Protein AF-A0A7S3Y8B5-F1 (afdb_monomer_lite)

Secondary structure (DSSP, 8-state):
---EEEEE-TTSEEEEEE-STTT----GGGGGGS-TTTEEEEEEPPTTSTT-SSTT--TT-SHHHHHHHHHHHHHHTT-SS-EEEE-THHHHHHHHHHHHSTT-

pLDDT: mean 96.45, std 4.63, range [72.94, 98.88]

InterPro domains:
  IPR000073 Alpha/beta hydrolase fold-1 [PF00561] (13-104)
  IPR000073 Alpha/beta hydrolase fold-1 [PR00111] (38-53)
  IPR000073 Alpha/beta hydrolase fold-1 [PR00111] (84-97)
  IPR000073 Alpha/beta hydrolase fold-1 [PR00111] (98-104)
  IPR002410 Peptidase S33 [PR00793] (15-23)
  IPR002410 Peptidase S33 [PR00793] (41-52)
  IPR002410 Peptidase S33 [PR00793] (84-98)
  IPR005944 Proline iminopeptidase [PTHR43722] (1-104)
  IPR029058 Alpha/Beta hydrolase fold [G3DSA:3.40.50.1820] (1-104)
  IPR029058 Alpha/Beta hydrolase fold [SSF53474] (1-104)

Sequence (104 aa):
EIYYEESGNPHGKPVVLLHGGPGGGGATGLRRFFDPQVYRIIRFDQRGCGNSVPHACLEENTTWHSVADVEALRKHLGVDRWMVFGGSWGSCLALSYAVTHPER

Radius of gyration: 12.71 Å; chains: 1; bounding box: 30×25×30 Å

Foldseek 3Di:
DKDKDKAADLPAAEEEEQEADLQPEDDPPRVVVDHSPHYGYMYIRADQHYPHPPHVDPVCRDLVSRLVVVVVVCVVSVHQDHHQDYDHVSVVSSVVNCVVCVRD

Organism: Heterosigma akashiwo (NCBI:txid2829)

Structure (mmCIF, N/CA/C/O backbone):
data_AF-A0A7S3Y8B5-F1
#
_entry.id   AF-A0A7S3Y8B5-F1
#
loop_
_atom_site.group_PDB
_atom_site.id
_atom_site.type_symbol
_atom_site.label_atom_id
_atom_site.label_alt_id
_atom_site.label_comp_id
_atom_site.label_asym_id
_atom_site.label_entity_id
_atom_site.label_seq_id
_atom_site.pdbx_PDB_ins_code
_atom_site.Cartn_x
_atom_site.Cartn_y
_atom_site.Cartn_z
_atom_site.occupancy
_atom_site.B_iso_or_equiv
_atom_site.auth_seq_id
_atom_site.auth_comp_id
_atom_site.auth_asym_id
_atom_site.auth_atom_id
_atom_site.pdbx_PDB_model_num
ATOM 1 N N . GLU A 1 1 ? 13.519 -5.642 -0.491 1.00 92.69 1 GLU A N 1
ATOM 2 C CA . GLU A 1 1 ? 12.995 -5.208 0.819 1.00 92.69 1 GLU A CA 1
ATOM 3 C C . GLU A 1 1 ? 12.052 -4.030 0.616 1.00 92.69 1 GLU A C 1
ATOM 5 O O . GLU A 1 1 ? 12.362 -3.144 -0.177 1.00 92.69 1 GLU A O 1
ATOM 10 N N . ILE A 1 2 ? 10.893 -4.059 1.275 1.00 97.25 2 ILE A N 1
ATOM 11 C CA . ILE A 1 2 ? 9.871 -3.014 1.175 1.00 97.25 2 ILE A CA 1
ATOM 12 C C . ILE A 1 2 ? 9.949 -2.112 2.403 1.00 97.25 2 ILE A C 1
ATOM 14 O O . ILE A 1 2 ? 9.834 -2.588 3.531 1.00 97.25 2 ILE A O 1
ATOM 18 N N . TYR A 1 3 ? 10.100 -0.811 2.175 1.00 97.75 3 TYR A N 1
ATOM 19 C CA . TYR A 1 3 ? 9.987 0.195 3.221 1.00 97.75 3 TYR A CA 1
ATOM 20 C C . TYR A 1 3 ? 8.518 0.454 3.557 1.00 97.75 3 TYR A C 1
ATOM 22 O O . TYR A 1 3 ? 7.706 0.669 2.654 1.00 97.75 3 TYR A O 1
ATOM 30 N N . TYR A 1 4 ? 8.194 0.528 4.847 1.00 97.50 4 TYR A N 1
ATOM 31 C CA . TYR A 1 4 ? 6.903 1.002 5.332 1.00 97.50 4 TYR A CA 1
ATOM 32 C C . TYR A 1 4 ? 7.062 1.889 6.569 1.00 97.50 4 TYR A C 1
ATOM 34 O O . TYR A 1 4 ? 8.073 1.845 7.268 1.00 97.50 4 TYR A O 1
ATOM 42 N N . GLU A 1 5 ? 6.041 2.691 6.841 1.00 95.94 5 GLU A N 1
ATOM 43 C CA . GLU A 1 5 ? 5.929 3.507 8.042 1.00 95.94 5 GLU A CA 1
ATOM 44 C C . GLU A 1 5 ? 4.486 3.534 8.548 1.00 95.94 5 GLU A C 1
ATOM 46 O O . GLU A 1 5 ? 3.523 3.373 7.789 1.00 95.94 5 GLU A O 1
ATOM 51 N N . GLU A 1 6 ? 4.350 3.783 9.846 1.00 97.44 6 GLU A N 1
ATOM 52 C CA . GLU A 1 6 ? 3.070 3.967 10.516 1.00 97.44 6 GLU A CA 1
ATOM 53 C C . GLU A 1 6 ? 3.000 5.366 11.127 1.00 97.44 6 GLU A C 1
ATOM 55 O O . GLU A 1 6 ? 3.983 5.892 11.650 1.00 97.44 6 GLU A O 1
ATOM 60 N N . SER A 1 7 ? 1.826 5.986 11.063 1.00 97.12 7 SER A N 1
ATOM 61 C CA . SER A 1 7 ? 1.572 7.300 11.654 1.00 97.12 7 SER A CA 1
ATOM 62 C C . SER A 1 7 ? 0.122 7.428 12.130 1.00 97.12 7 SER A C 1
ATOM 64 O O . SER A 1 7 ? -0.714 6.568 11.854 1.00 97.12 7 SER A O 1
ATOM 66 N N . GLY A 1 8 ? -0.182 8.503 12.859 1.00 97.69 8 GLY A N 1
ATOM 67 C CA . GLY A 1 8 ? -1.496 8.700 13.473 1.00 97.69 8 GLY A CA 1
ATOM 68 C C . GLY A 1 8 ? -1.654 7.908 14.771 1.00 97.69 8 GLY A C 1
ATOM 69 O O . GLY A 1 8 ? -0.707 7.791 15.548 1.00 97.69 8 GLY A O 1
ATOM 70 N N . ASN A 1 9 ? -2.854 7.391 15.015 1.00 98.38 9 ASN A N 1
ATOM 71 C CA . ASN A 1 9 ? -3.214 6.681 16.235 1.00 98.38 9 ASN A CA 1
ATOM 72 C C . ASN A 1 9 ? -2.927 5.176 16.066 1.00 98.38 9 ASN A C 1
ATOM 74 O O . ASN A 1 9 ? -3.612 4.540 15.265 1.00 98.38 9 ASN A O 1
ATOM 78 N N . PRO A 1 10 ? -1.998 4.566 16.832 1.00 97.69 10 PRO A N 1
ATOM 79 C CA . PRO A 1 10 ? -1.685 3.134 16.733 1.00 97.69 10 PRO A CA 1
ATOM 80 C C . PRO A 1 10 ? -2.876 2.201 17.002 1.00 97.69 10 PRO A C 1
ATOM 82 O O . PRO A 1 10 ? -2.874 1.052 16.566 1.00 97.69 10 PRO A O 1
ATOM 85 N N . HIS A 1 11 ? -3.905 2.694 17.695 1.00 97.69 11 HIS A N 1
ATOM 86 C CA . HIS A 1 11 ? -5.150 1.976 17.986 1.00 97.69 11 HIS A CA 1
ATOM 87 C C . HIS A 1 11 ? -6.336 2.472 17.140 1.00 97.69 11 HIS A C 1
ATOM 89 O O . HIS A 1 11 ? -7.484 2.117 17.405 1.00 97.69 11 HIS A O 1
ATOM 95 N N . GLY A 1 12 ? -6.075 3.323 16.145 1.00 98.31 12 GLY A N 1
ATOM 96 C CA . GLY A 1 12 ? -7.080 3.883 15.252 1.00 98.31 12 GLY A CA 1
ATOM 97 C C . GLY A 1 12 ? -7.541 2.916 14.161 1.00 98.31 12 GLY A C 1
ATOM 98 O O . GLY A 1 12 ? -7.057 1.791 14.027 1.00 98.31 12 GLY A O 1
ATOM 99 N N . LYS A 1 13 ? -8.473 3.383 13.325 1.00 98.56 13 LYS A N 1
ATOM 100 C CA . LYS A 1 13 ? -8.950 2.631 12.155 1.00 98.56 13 LYS A CA 1
ATOM 101 C C . LYS A 1 13 ? -7.799 2.456 11.152 1.00 98.56 13 LYS A C 1
ATOM 103 O O . LYS A 1 13 ? -7.228 3.470 10.747 1.00 98.56 13 LYS A O 1
ATOM 108 N N . PRO A 1 14 ? -7.442 1.228 10.743 1.00 98.75 14 PRO A N 1
ATOM 109 C CA . PRO A 1 14 ? -6.319 1.013 9.841 1.00 98.75 14 PRO A CA 1
ATOM 110 C C . PRO A 1 14 ? -6.662 1.448 8.414 1.00 98.75 14 PRO A C 1
ATOM 112 O O . PRO A 1 14 ? -7.719 1.106 7.877 1.00 98.75 14 PRO A O 1
ATOM 115 N N . VAL A 1 15 ? -5.743 2.183 7.795 1.00 98.62 15 VAL A N 1
ATOM 116 C CA . VAL A 1 15 ? -5.800 2.554 6.380 1.00 98.62 15 VAL A CA 1
ATOM 117 C C . VAL A 1 15 ? -4.439 2.347 5.731 1.00 98.62 15 VAL A C 1
ATOM 119 O O . VAL A 1 15 ? -3.430 2.807 6.264 1.00 98.62 15 VAL A O 1
ATOM 122 N N . VAL A 1 16 ? -4.412 1.675 4.580 1.00 98.44 16 VAL A N 1
ATOM 123 C CA . VAL A 1 16 ? -3.215 1.536 3.746 1.00 98.44 16 VAL A CA 1
ATOM 124 C C . VAL A 1 16 ? -3.240 2.552 2.607 1.00 98.44 16 VAL A C 1
ATOM 126 O O . VAL A 1 16 ? -4.230 2.679 1.882 1.00 98.44 16 VAL A O 1
ATOM 129 N N . LEU A 1 17 ? -2.143 3.292 2.460 1.00 97.88 17 LEU A N 1
ATOM 130 C CA . LEU A 1 17 ? -1.968 4.321 1.440 1.00 97.88 17 LEU A CA 1
ATOM 131 C C . LEU A 1 17 ? -1.172 3.769 0.256 1.00 97.88 17 LEU A C 1
ATOM 133 O O . LEU A 1 17 ? 0.007 3.443 0.388 1.00 97.88 17 LEU A O 1
ATOM 137 N N . LEU A 1 18 ? -1.805 3.725 -0.915 1.00 97.19 18 LEU A N 1
ATOM 138 C CA . LEU A 1 18 ? -1.214 3.254 -2.165 1.00 97.19 18 LEU A CA 1
ATOM 139 C C . LEU A 1 18 ? -0.843 4.451 -3.045 1.00 97.19 18 LEU A C 1
ATOM 141 O O . LEU A 1 18 ? -1.708 5.136 -3.598 1.00 97.19 18 LEU A O 1
ATOM 145 N N . HIS A 1 19 ? 0.456 4.726 -3.166 1.00 96.69 19 HIS A N 1
ATOM 146 C CA . HIS A 1 19 ? 0.940 5.834 -3.988 1.00 96.69 19 HIS A CA 1
ATOM 147 C C . HIS A 1 19 ? 0.782 5.567 -5.497 1.00 96.69 19 HIS A C 1
ATOM 149 O O . HIS A 1 19 ? 0.748 4.425 -5.961 1.00 96.69 19 HIS A O 1
ATOM 155 N N . GLY A 1 20 ? 0.719 6.655 -6.270 1.00 94.94 20 GLY A N 1
ATOM 156 C CA . GLY A 1 20 ? 0.665 6.630 -7.733 1.00 94.94 20 GLY A CA 1
ATOM 157 C C . GLY A 1 20 ? 2.025 6.389 -8.406 1.00 94.94 20 GLY A C 1
ATOM 158 O O . GLY A 1 20 ? 3.009 6.022 -7.759 1.00 94.94 20 GLY A O 1
ATOM 159 N N . GLY A 1 21 ? 2.070 6.608 -9.721 1.00 95.06 21 GLY A N 1
ATOM 160 C CA . GLY A 1 21 ? 3.218 6.318 -10.582 1.00 95.06 21 GLY A CA 1
ATOM 161 C C . GLY A 1 21 ? 2.801 5.436 -11.772 1.00 95.06 21 GLY A C 1
ATOM 162 O O . GLY A 1 21 ? 2.092 5.970 -12.628 1.00 95.06 21 GLY A O 1
ATOM 163 N N . PRO A 1 22 ? 3.154 4.125 -11.820 1.00 93.88 22 PRO A N 1
ATOM 164 C CA . PRO A 1 22 ? 3.887 3.363 -10.796 1.00 93.88 22 PRO A CA 1
ATOM 165 C C . PRO A 1 22 ? 5.311 3.883 -10.565 1.00 93.88 22 PRO A C 1
ATOM 167 O O . PRO A 1 22 ? 5.838 4.643 -11.370 1.00 93.88 22 PRO A O 1
ATOM 170 N N . GLY A 1 23 ? 5.903 3.530 -9.421 1.00 93.88 23 GLY A N 1
ATOM 171 C CA . GLY A 1 23 ? 7.253 3.972 -9.053 1.00 93.88 23 GLY A CA 1
ATOM 172 C C . GLY A 1 23 ? 7.349 5.392 -8.477 1.00 93.88 23 GLY A C 1
ATOM 173 O O . GLY A 1 23 ? 8.447 5.928 -8.394 1.00 93.88 23 GLY A O 1
ATOM 174 N N . GLY A 1 24 ? 6.225 6.007 -8.079 1.00 91.62 24 GLY A N 1
ATOM 175 C CA . GLY A 1 24 ? 6.223 7.358 -7.505 1.00 91.62 24 GLY A CA 1
ATOM 176 C C . GLY A 1 24 ? 7.026 7.453 -6.205 1.00 91.62 24 GLY A C 1
ATOM 177 O O . GLY A 1 24 ? 7.922 8.284 -6.120 1.00 91.62 24 GLY A O 1
ATOM 178 N N . GLY A 1 25 ? 6.727 6.582 -5.230 1.00 87.94 25 GLY A N 1
ATOM 179 C CA . GLY A 1 25 ? 7.429 6.472 -3.944 1.00 87.94 25 GLY A CA 1
ATOM 180 C C . GLY A 1 25 ? 7.515 7.779 -3.143 1.00 87.94 25 GLY A C 1
ATOM 181 O O . GLY A 1 25 ? 7.105 8.843 -3.601 1.00 87.94 25 GLY A O 1
ATOM 182 N N . GLY A 1 26 ? 8.016 7.720 -1.907 1.00 74.06 26 GLY A N 1
ATOM 183 C CA . GLY A 1 26 ? 8.518 8.884 -1.146 1.00 74.06 26 GLY A CA 1
ATOM 184 C C . GLY A 1 26 ? 7.513 9.987 -0.752 1.00 74.06 26 GLY A C 1
ATOM 185 O O . GLY A 1 26 ? 7.816 10.831 0.092 1.00 74.06 26 GLY A O 1
ATOM 186 N N . ALA A 1 27 ? 6.309 10.014 -1.325 1.00 72.94 27 ALA A N 1
ATOM 187 C CA . ALA A 1 27 ? 5.347 11.089 -1.148 1.00 72.94 27 ALA A CA 1
ATOM 188 C C . ALA A 1 27 ? 4.578 10.926 0.169 1.00 72.94 27 ALA A C 1
ATOM 190 O O . ALA A 1 27 ? 3.703 10.072 0.311 1.00 72.94 27 ALA A O 1
ATOM 191 N N . THR A 1 28 ? 4.855 11.812 1.126 1.00 76.19 28 THR A N 1
ATOM 192 C CA . THR A 1 28 ? 4.198 11.811 2.446 1.00 76.19 28 THR A CA 1
ATOM 193 C C . THR A 1 28 ? 2.878 12.584 2.474 1.00 76.19 28 THR A C 1
ATOM 195 O O . THR A 1 28 ? 2.206 12.611 3.501 1.00 76.19 28 THR A O 1
ATOM 198 N N . GLY A 1 29 ? 2.475 13.221 1.367 1.00 83.62 29 GLY A N 1
ATOM 199 C CA . GLY A 1 29 ? 1.260 14.043 1.305 1.00 83.62 29 GLY A CA 1
ATOM 200 C C . GLY A 1 29 ? -0.026 13.259 1.583 1.00 83.62 29 GLY A C 1
ATOM 201 O O . GLY A 1 29 ? -0.942 13.795 2.203 1.00 83.62 29 GLY A O 1
ATOM 202 N N . LEU A 1 30 ? -0.065 11.972 1.214 1.00 84.38 30 LEU A N 1
ATOM 203 C CA . LEU A 1 30 ? -1.252 11.121 1.354 1.00 84.38 30 LEU A CA 1
ATOM 204 C C . LEU A 1 30 ? -1.695 10.927 2.817 1.00 84.38 30 LEU A C 1
ATOM 206 O O . LEU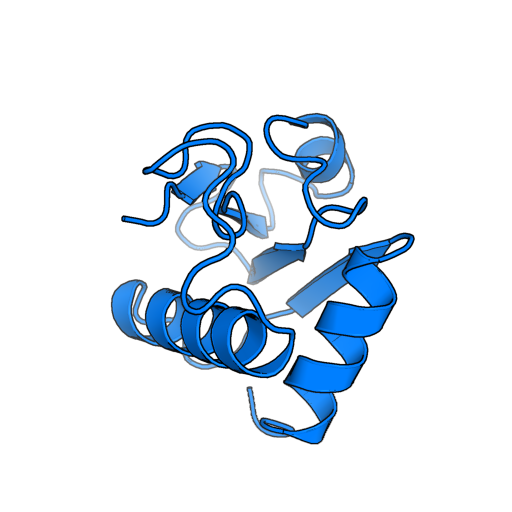 A 1 30 ? -2.881 10.751 3.076 1.00 84.38 30 LEU A O 1
ATOM 210 N N . ARG A 1 31 ? -0.785 11.033 3.795 1.00 89.38 31 ARG A N 1
ATOM 211 C CA . ARG A 1 31 ? -1.148 10.893 5.219 1.00 89.38 31 ARG A CA 1
ATOM 212 C C . ARG A 1 31 ? -2.048 12.019 5.730 1.00 89.38 31 ARG A C 1
ATOM 214 O O . ARG A 1 31 ? -2.744 11.840 6.717 1.00 89.38 31 ARG A O 1
ATOM 221 N N . ARG A 1 32 ? -2.053 13.178 5.059 1.00 93.31 32 ARG A N 1
ATOM 222 C CA . ARG A 1 32 ? -2.816 14.367 5.481 1.00 93.31 32 ARG A CA 1
ATOM 223 C C . ARG A 1 32 ? -4.299 14.317 5.102 1.00 93.31 32 ARG A C 1
ATOM 225 O O . ARG A 1 32 ? -5.036 15.213 5.489 1.00 93.31 32 ARG A O 1
ATOM 232 N N . PHE A 1 33 ? -4.735 13.290 4.372 1.00 95.31 33 PHE A N 1
ATOM 233 C CA . PHE A 1 33 ? -6.158 13.055 4.096 1.00 95.31 33 PHE A CA 1
ATOM 234 C C . PHE A 1 33 ? -6.908 12.442 5.286 1.00 95.31 33 PHE A C 1
ATOM 236 O O . PHE A 1 33 ? -8.134 12.374 5.261 1.00 95.31 33 PHE A O 1
ATOM 243 N N . PHE A 1 34 ? -6.188 11.998 6.318 1.00 97.12 34 PHE A N 1
ATOM 244 C CA . PHE A 1 34 ? -6.745 11.266 7.446 1.00 97.12 34 PHE A CA 1
ATOM 245 C C . PHE A 1 34 ? -6.489 12.007 8.752 1.00 97.12 34 PHE A C 1
ATOM 247 O O . PHE A 1 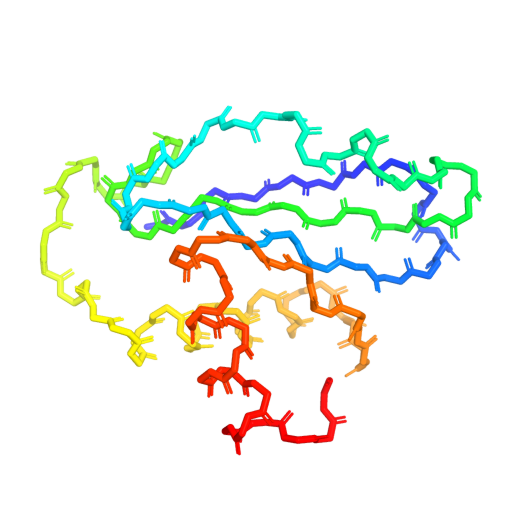34 ? -5.395 12.521 8.984 1.00 97.12 34 PHE A O 1
ATOM 254 N N . ASP A 1 35 ? -7.503 12.033 9.616 1.00 97.94 35 ASP A N 1
ATOM 255 C CA . ASP A 1 35 ? -7.370 12.551 10.975 1.00 97.94 35 ASP A CA 1
ATOM 256 C C . ASP A 1 35 ? -6.424 11.637 11.783 1.00 97.94 35 ASP A C 1
ATOM 258 O O . ASP A 1 35 ? -6.750 10.459 11.996 1.00 97.94 35 ASP A O 1
ATOM 262 N N . PRO A 1 36 ? -5.265 12.145 12.247 1.00 97.44 36 PRO A N 1
ATOM 263 C CA . PRO A 1 36 ? -4.280 11.342 12.960 1.00 97.44 36 PRO A CA 1
ATOM 264 C C . PRO A 1 36 ? -4.758 10.877 14.341 1.00 97.44 36 PRO A C 1
ATOM 266 O O . PRO A 1 36 ? -4.135 9.987 14.908 1.00 97.44 36 PRO A O 1
ATOM 269 N N . GLN A 1 37 ? -5.838 11.436 14.898 1.00 98.25 37 GLN A N 1
ATOM 270 C CA . GLN A 1 37 ? -6.428 10.942 16.147 1.00 98.25 37 GLN A CA 1
ATOM 271 C C . GLN A 1 37 ? -7.336 9.725 15.918 1.00 98.25 37 GLN A C 1
ATOM 273 O O . GLN A 1 37 ? -7.528 8.915 16.827 1.00 98.25 37 GLN A O 1
ATOM 278 N N . VAL A 1 38 ? -7.873 9.565 14.704 1.00 98.50 38 VAL A N 1
ATOM 279 C CA . VAL A 1 38 ? -8.865 8.530 14.368 1.00 98.50 38 VAL A CA 1
ATOM 280 C C . VAL A 1 38 ? -8.246 7.342 13.632 1.00 98.50 38 VAL A C 1
ATOM 282 O O . VAL A 1 38 ? -8.693 6.209 13.826 1.00 98.50 38 VAL A O 1
ATOM 285 N N . TYR A 1 39 ? -7.239 7.572 12.787 1.00 98.69 39 TYR A N 1
ATOM 286 C CA . TYR A 1 39 ? -6.695 6.554 11.885 1.00 98.69 39 TYR A CA 1
ATOM 287 C C . TYR A 1 39 ? -5.294 6.076 12.284 1.00 98.69 39 TYR A C 1
ATOM 289 O O . TYR A 1 39 ? -4.435 6.881 12.645 1.00 98.69 39 TYR A O 1
ATOM 297 N N . ARG A 1 40 ? -5.067 4.764 12.135 1.00 98.56 40 ARG A N 1
ATOM 298 C CA . ARG A 1 40 ? -3.741 4.135 12.049 1.00 98.56 40 ARG A CA 1
ATOM 299 C C . ARG A 1 40 ? -3.337 4.146 10.577 1.00 98.56 40 ARG A C 1
ATOM 301 O O . ARG A 1 40 ? -3.863 3.371 9.779 1.00 98.56 40 ARG A O 1
ATOM 308 N N . ILE A 1 41 ? -2.464 5.069 10.204 1.00 98.38 41 ILE A N 1
ATOM 309 C CA . ILE A 1 41 ? -2.143 5.368 8.808 1.00 98.38 41 ILE A CA 1
ATOM 310 C C . ILE A 1 41 ? -0.879 4.609 8.421 1.00 98.38 41 ILE A C 1
ATOM 312 O O . ILE A 1 41 ? 0.199 4.902 8.937 1.00 98.38 41 ILE A O 1
ATOM 316 N N . ILE A 1 42 ? -1.017 3.660 7.500 1.00 98.19 42 ILE A N 1
ATOM 317 C CA . ILE A 1 42 ? 0.063 2.793 7.033 1.00 98.19 42 ILE A CA 1
ATOM 318 C C . ILE A 1 42 ? 0.434 3.192 5.610 1.00 98.19 42 ILE A C 1
ATOM 320 O O . ILE A 1 42 ? -0.406 3.210 4.709 1.00 98.19 42 ILE A O 1
ATOM 324 N N . ARG A 1 43 ? 1.709 3.495 5.390 1.00 95.50 43 ARG A N 1
ATOM 325 C CA . ARG A 1 43 ? 2.261 3.784 4.065 1.00 95.50 43 ARG A CA 1
ATOM 326 C C . ARG A 1 43 ? 3.417 2.837 3.799 1.00 95.50 43 ARG A C 1
ATOM 328 O O . ARG A 1 43 ? 4.197 2.556 4.699 1.00 95.50 43 ARG A O 1
ATOM 335 N N . PHE A 1 44 ? 3.569 2.416 2.552 1.00 97.31 44 PHE A N 1
ATOM 336 C CA . PHE A 1 44 ? 4.768 1.728 2.093 1.00 97.31 44 PHE A CA 1
ATOM 337 C C . PHE A 1 44 ? 5.182 2.233 0.713 1.00 97.31 44 PHE A C 1
ATOM 339 O O . PHE A 1 44 ? 4.365 2.800 -0.019 1.00 97.31 44 PHE A O 1
ATOM 346 N N . ASP A 1 45 ? 6.455 2.050 0.378 1.00 97.50 45 ASP A N 1
ATOM 347 C CA . ASP A 1 45 ? 6.962 2.308 -0.966 1.00 97.50 45 ASP A CA 1
ATOM 348 C C . ASP A 1 45 ? 6.941 1.009 -1.774 1.00 97.50 45 ASP A C 1
ATOM 350 O O . ASP A 1 45 ? 7.496 -0.007 -1.359 1.00 97.50 45 ASP A O 1
ATOM 354 N N . GLN A 1 46 ? 6.287 1.019 -2.935 1.00 97.94 46 GLN A N 1
ATOM 355 C CA . GLN A 1 46 ? 6.244 -0.140 -3.831 1.00 97.94 46 GLN A CA 1
ATOM 356 C C . GLN A 1 46 ? 7.655 -0.499 -4.332 1.00 97.94 46 GLN A C 1
ATOM 358 O O . GLN A 1 46 ? 8.590 0.306 -4.267 1.00 97.94 46 GLN A O 1
ATOM 363 N N . ARG A 1 47 ? 7.815 -1.726 -4.843 1.00 98.38 47 ARG A N 1
ATOM 364 C CA . ARG A 1 47 ? 9.097 -2.254 -5.339 1.00 98.38 47 ARG A CA 1
ATOM 365 C C . ARG A 1 47 ? 9.806 -1.264 -6.267 1.00 98.38 47 ARG A C 1
ATOM 367 O O . ARG A 1 47 ? 9.199 -0.686 -7.168 1.00 98.38 47 ARG A O 1
ATOM 374 N N . GLY A 1 48 ? 11.109 -1.096 -6.056 1.00 97.75 48 GLY A N 1
ATOM 375 C CA . GLY A 1 48 ? 11.968 -0.300 -6.930 1.00 97.75 48 GLY A CA 1
ATOM 376 C C . GLY A 1 48 ? 11.830 1.219 -6.803 1.00 97.75 48 GLY A C 1
ATOM 377 O O . GLY A 1 48 ? 12.418 1.922 -7.620 1.00 97.75 48 GLY A O 1
ATOM 378 N N . CYS A 1 49 ? 11.097 1.755 -5.822 1.00 97.06 49 CYS A N 1
ATOM 379 C CA . CYS A 1 49 ? 10.940 3.205 -5.667 1.00 97.06 49 CYS A CA 1
ATOM 380 C C . CYS A 1 49 ? 10.986 3.676 -4.210 1.00 97.06 49 CYS A C 1
ATOM 382 O O . CYS A 1 49 ? 10.902 2.878 -3.277 1.00 97.06 49 CYS A O 1
ATOM 384 N N . GLY A 1 50 ? 11.115 4.994 -4.025 1.00 95.50 50 GLY A 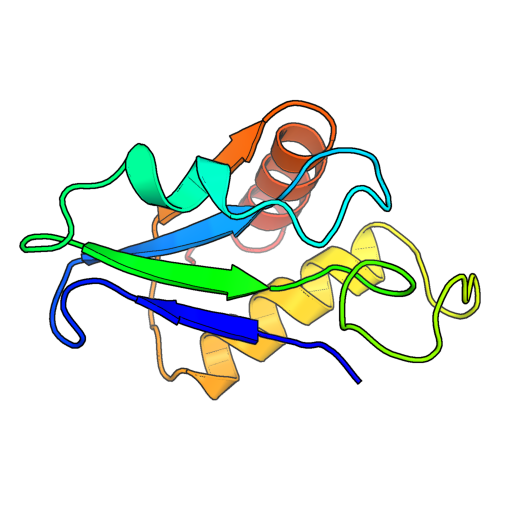N 1
ATOM 385 C CA . GLY A 1 50 ? 11.194 5.615 -2.705 1.00 95.50 50 GLY A CA 1
ATOM 386 C C . GLY A 1 50 ? 12.335 5.028 -1.872 1.00 95.50 50 GLY A C 1
ATOM 387 O O . GLY A 1 50 ? 13.471 4.960 -2.336 1.00 95.50 50 GLY A O 1
ATOM 388 N N . ASN A 1 51 ? 12.014 4.591 -0.657 1.00 96.44 51 ASN A N 1
ATOM 389 C CA . ASN A 1 51 ? 12.966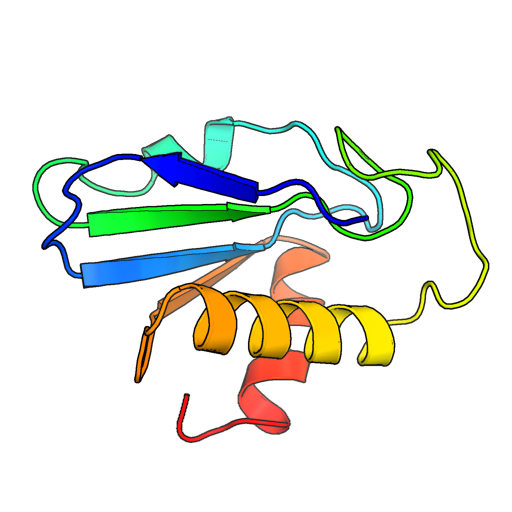 3.970 0.264 1.00 96.44 51 ASN A CA 1
ATOM 390 C C . ASN A 1 51 ? 13.037 2.435 0.138 1.00 96.44 51 ASN A C 1
ATOM 392 O O . ASN A 1 51 ? 13.792 1.803 0.874 1.00 96.44 51 ASN A O 1
ATOM 396 N N . SER A 1 52 ? 12.258 1.820 -0.757 1.00 97.56 52 SER A N 1
ATOM 397 C CA . SER A 1 52 ? 12.319 0.376 -1.003 1.00 97.56 52 SER A CA 1
ATOM 398 C C . SER A 1 52 ? 13.534 0.011 -1.854 1.00 97.56 52 SER A C 1
ATOM 400 O O . SER A 1 52 ? 13.900 0.721 -2.793 1.00 97.56 52 SER A O 1
ATOM 402 N N . VAL A 1 53 ? 14.151 -1.132 -1.548 1.00 97.44 53 VAL A N 1
ATOM 403 C CA . VAL A 1 53 ? 15.398 -1.584 -2.184 1.00 97.44 53 VAL A CA 1
ATOM 404 C C . VAL A 1 53 ? 15.251 -2.971 -2.822 1.00 97.44 53 VAL A C 1
ATOM 406 O O . VAL A 1 53 ? 14.527 -3.815 -2.283 1.00 97.44 53 VAL A O 1
ATOM 409 N N . PRO A 1 54 ? 15.948 -3.259 -3.938 1.00 97.81 54 PRO A N 1
ATOM 410 C CA . PRO A 1 54 ? 16.860 -2.369 -4.663 1.00 97.81 54 PRO A CA 1
ATOM 411 C C . PRO A 1 54 ? 16.128 -1.281 -5.465 1.00 97.81 54 PRO A C 1
ATOM 413 O O . PRO A 1 54 ? 15.106 -1.538 -6.101 1.00 97.81 54 PRO A O 1
ATOM 416 N N . HIS A 1 55 ? 16.659 -0.056 -5.426 1.00 97.12 55 HIS A N 1
ATOM 417 C CA . HI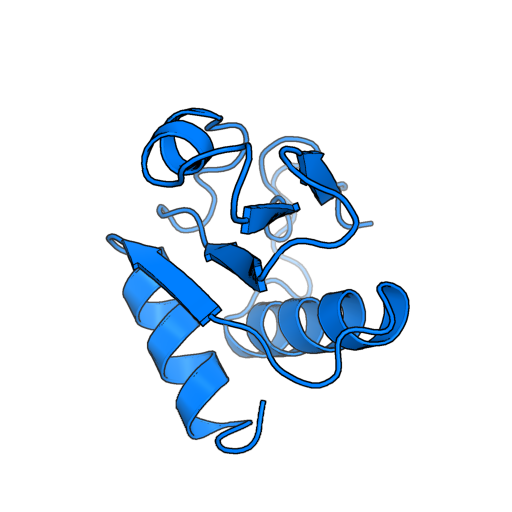S A 1 55 ? 16.086 1.093 -6.131 1.00 97.12 55 HIS A CA 1
ATOM 418 C C . HIS A 1 55 ? 16.117 0.879 -7.654 1.00 97.12 55 HIS A C 1
ATOM 420 O O . HIS A 1 55 ? 17.097 0.365 -8.188 1.00 97.12 55 HIS A O 1
ATOM 426 N N . ALA A 1 56 ? 15.053 1.294 -8.349 1.00 96.94 56 ALA A N 1
ATOM 427 C CA . ALA A 1 56 ? 14.828 1.119 -9.788 1.00 96.94 56 ALA A CA 1
ATOM 428 C C . ALA A 1 56 ? 14.846 -0.340 -10.292 1.00 96.94 56 ALA A C 1
ATOM 430 O O . ALA A 1 56 ? 14.942 -0.579 -11.495 1.00 96.94 56 ALA A O 1
ATOM 431 N N . CYS A 1 57 ? 14.728 -1.324 -9.395 1.00 97.62 57 CYS A N 1
ATOM 432 C CA . CYS A 1 57 ? 14.678 -2.725 -9.786 1.00 97.62 57 CYS A CA 1
ATOM 433 C C . CYS A 1 57 ? 13.358 -3.076 -10.483 1.00 97.62 57 CYS A C 1
ATOM 435 O O . CYS A 1 57 ? 12.272 -2.728 -10.008 1.00 97.62 57 CYS A O 1
ATOM 437 N N . LEU A 1 58 ? 13.469 -3.795 -11.600 1.00 97.56 58 LEU A N 1
ATOM 438 C CA . LEU A 1 58 ? 12.338 -4.279 -12.395 1.00 97.56 58 LEU A CA 1
ATOM 439 C C . LEU A 1 58 ? 12.097 -5.785 -12.227 1.00 97.56 58 LEU A C 1
ATOM 441 O O . LEU A 1 58 ? 11.059 -6.291 -12.655 1.00 97.56 58 LEU A O 1
ATOM 445 N N . GLU A 1 59 ? 13.033 -6.500 -11.603 1.00 98.06 59 GLU A N 1
ATOM 446 C CA . GLU A 1 59 ? 12.870 -7.919 -11.298 1.00 98.06 59 GLU A CA 1
ATOM 447 C C . GLU A 1 59 ? 11.719 -8.098 -10.311 1.00 98.06 59 GLU A C 1
ATOM 449 O O . GLU A 1 59 ? 11.620 -7.386 -9.310 1.00 98.06 59 GLU A O 1
ATOM 454 N N . GLU A 1 60 ? 10.810 -9.021 -10.636 1.00 97.94 60 GLU A N 1
ATOM 455 C CA . GLU A 1 60 ? 9.621 -9.303 -9.827 1.00 97.94 60 GLU A CA 1
ATOM 456 C C . GLU A 1 60 ? 8.807 -8.037 -9.480 1.00 97.94 60 GLU A C 1
ATOM 458 O O . GLU A 1 60 ? 8.206 -7.930 -8.410 1.00 97.94 60 GLU A O 1
ATOM 463 N N . ASN A 1 61 ? 8.786 -7.052 -10.384 1.00 98.19 61 ASN A N 1
ATOM 464 C CA . ASN A 1 61 ? 8.097 -5.777 -10.200 1.00 98.19 61 ASN A CA 1
ATOM 465 C C . ASN A 1 61 ? 6.864 -5.690 -11.111 1.00 98.19 61 ASN A C 1
ATOM 467 O O . ASN A 1 61 ? 6.835 -4.996 -12.125 1.00 98.19 61 ASN A O 1
ATOM 471 N N . THR A 1 62 ? 5.841 -6.472 -10.766 1.00 98.56 62 THR A N 1
ATOM 472 C CA . THR A 1 62 ? 4.566 -6.546 -11.503 1.00 98.56 62 THR A CA 1
ATOM 473 C C . THR A 1 62 ? 3.402 -6.202 -10.581 1.00 98.56 62 THR A C 1
ATOM 475 O O . THR A 1 62 ? 3.527 -6.372 -9.369 1.00 98.56 62 THR A O 1
ATOM 478 N N . THR A 1 63 ? 2.228 -5.887 -11.132 1.00 98.56 63 THR A N 1
ATOM 479 C CA . THR A 1 63 ? 1.003 -5.650 -10.346 1.00 98.56 63 THR A CA 1
ATOM 480 C C . THR A 1 63 ? 0.732 -6.736 -9.304 1.00 98.56 63 THR A C 1
ATOM 482 O O . THR A 1 63 ? 0.442 -6.416 -8.157 1.00 98.56 63 THR A O 1
ATOM 485 N N . TRP A 1 64 ? 0.872 -8.014 -9.660 1.00 98.69 64 TRP A N 1
ATOM 486 C CA . TRP A 1 64 ? 0.562 -9.123 -8.748 1.00 98.69 64 TRP A CA 1
ATOM 487 C C . TRP A 1 64 ? 1.572 -9.274 -7.612 1.00 98.69 64 TRP A C 1
ATOM 489 O O . TRP A 1 64 ? 1.198 -9.626 -6.498 1.00 98.69 64 TRP A O 1
ATOM 499 N N . HIS A 1 65 ? 2.830 -8.920 -7.865 1.00 98.62 65 HIS A N 1
ATOM 500 C CA . HIS A 1 65 ? 3.841 -8.805 -6.820 1.00 98.62 65 HIS A CA 1
ATOM 501 C C . HIS A 1 65 ? 3.509 -7.655 -5.860 1.00 98.62 65 HIS A C 1
ATOM 503 O O . HIS A 1 65 ? 3.573 -7.840 -4.651 1.00 98.62 65 HIS A O 1
ATOM 509 N N . SER A 1 66 ? 3.052 -6.504 -6.369 1.00 98.31 66 SER A N 1
ATOM 510 C CA . SER A 1 66 ? 2.573 -5.413 -5.511 1.00 98.31 66 SER A CA 1
ATOM 511 C C . SER A 1 66 ? 1.327 -5.800 -4.706 1.00 98.31 66 SER A C 1
ATOM 513 O O . SER A 1 66 ? 1.244 -5.456 -3.534 1.00 98.31 66 SER A O 1
ATOM 515 N N . VAL A 1 67 ? 0.374 -6.541 -5.287 1.00 98.81 67 VAL A N 1
ATOM 516 C CA . VAL A 1 67 ? -0.792 -7.083 -4.556 1.00 98.81 67 VAL A CA 1
ATOM 517 C C . VAL A 1 67 ? -0.340 -8.017 -3.428 1.00 98.81 67 VAL A C 1
ATOM 519 O O . VAL A 1 67 ? -0.820 -7.893 -2.301 1.00 98.81 67 VAL A O 1
ATOM 522 N N . ALA A 1 68 ? 0.621 -8.903 -3.703 1.00 98.75 68 ALA A N 1
ATOM 523 C CA . ALA A 1 68 ? 1.191 -9.793 -2.696 1.00 98.75 68 ALA A CA 1
ATOM 524 C C . ALA A 1 68 ? 1.911 -9.025 -1.575 1.00 98.75 68 ALA A C 1
ATOM 526 O O . ALA A 1 68 ? 1.762 -9.385 -0.409 1.00 98.75 68 ALA A O 1
ATOM 527 N N . ASP A 1 69 ? 2.632 -7.948 -1.901 1.00 98.69 69 ASP A N 1
ATOM 528 C CA . ASP A 1 69 ? 3.296 -7.098 -0.905 1.00 98.69 69 ASP A CA 1
ATOM 529 C C . ASP A 1 69 ? 2.282 -6.403 0.017 1.00 98.69 69 ASP A C 1
ATOM 531 O O . ASP A 1 69 ? 2.502 -6.333 1.226 1.00 98.69 69 ASP A O 1
ATOM 535 N N . VAL A 1 70 ? 1.145 -5.942 -0.523 1.00 98.62 70 VAL A N 1
ATOM 536 C CA . VAL A 1 70 ? 0.057 -5.351 0.277 1.00 98.62 70 VAL A CA 1
ATOM 537 C C . VAL A 1 70 ? -0.490 -6.377 1.281 1.00 98.62 70 VAL A C 1
ATOM 539 O O . VAL A 1 70 ? -0.624 -6.061 2.465 1.00 98.62 70 VAL A O 1
ATOM 542 N N . GLU A 1 71 ? -0.739 -7.623 0.858 1.00 98.75 71 GLU A N 1
ATOM 543 C CA . GLU A 1 71 ? -1.168 -8.692 1.775 1.00 98.75 71 GLU A CA 1
ATOM 544 C C . GLU A 1 71 ? -0.093 -9.073 2.798 1.00 98.75 71 GLU A C 1
ATOM 546 O O . GLU A 1 71 ? -0.403 -9.306 3.970 1.00 98.75 71 GLU A O 1
ATOM 551 N N . ALA A 1 72 ? 1.168 -9.159 2.372 1.00 98.69 72 ALA A N 1
ATOM 552 C CA . ALA A 1 72 ? 2.280 -9.475 3.259 1.00 98.69 72 ALA A CA 1
ATOM 553 C C . ALA A 1 72 ? 2.410 -8.416 4.360 1.00 98.69 72 ALA A C 1
ATOM 555 O O . ALA A 1 72 ? 2.522 -8.768 5.535 1.00 98.69 72 ALA A O 1
ATOM 556 N N . LEU A 1 73 ? 2.297 -7.133 4.001 1.00 98.69 73 LEU A N 1
ATOM 557 C CA . LEU A 1 73 ? 2.310 -6.028 4.952 1.00 98.69 73 LEU A CA 1
ATOM 558 C C . LEU A 1 73 ? 1.121 -6.094 5.917 1.00 98.69 73 LEU A C 1
ATOM 560 O O . LEU A 1 73 ? 1.311 -5.964 7.125 1.00 98.69 73 LEU A O 1
ATOM 564 N N . ARG A 1 74 ? -0.095 -6.353 5.418 1.00 98.75 74 ARG A N 1
ATOM 565 C CA . ARG A 1 74 ? -1.291 -6.487 6.265 1.00 98.75 74 ARG A CA 1
ATOM 566 C C . ARG A 1 74 ? -1.102 -7.557 7.345 1.00 98.75 74 ARG A C 1
ATOM 568 O O . ARG A 1 74 ? -1.385 -7.313 8.520 1.00 98.75 74 ARG A O 1
ATOM 575 N N . LYS A 1 75 ? -0.602 -8.733 6.944 1.00 98.62 75 LYS A N 1
ATOM 576 C CA . LYS A 1 75 ? -0.333 -9.868 7.843 1.00 98.62 75 LYS A CA 1
ATOM 577 C C . LYS A 1 75 ? 0.784 -9.552 8.832 1.00 98.62 75 LYS A C 1
ATOM 579 O O . LYS A 1 75 ? 0.615 -9.806 10.020 1.00 98.62 75 LYS A O 1
ATOM 584 N N . HIS A 1 76 ? 1.882 -8.964 8.357 1.00 98.56 76 HIS A N 1
ATOM 585 C CA . HIS A 1 76 ? 3.012 -8.542 9.190 1.00 98.56 76 HIS A CA 1
ATOM 586 C C . HIS A 1 76 ? 2.587 -7.563 10.293 1.00 98.56 76 HIS A C 1
ATOM 588 O O . HIS A 1 76 ? 3.032 -7.678 11.430 1.00 98.56 76 HIS A O 1
ATOM 594 N N . LEU A 1 77 ? 1.664 -6.646 9.987 1.00 98.31 77 LEU A N 1
ATOM 595 C CA . LEU A 1 77 ? 1.146 -5.654 10.936 1.00 98.31 77 LEU A CA 1
ATOM 596 C C . LEU A 1 77 ? -0.007 -6.152 11.822 1.00 98.31 77 LEU A C 1
ATOM 598 O O . LEU A 1 77 ? -0.524 -5.375 12.635 1.00 98.31 77 LEU A O 1
ATOM 602 N N . GLY A 1 78 ? -0.434 -7.409 11.660 1.00 98.25 78 GLY A N 1
ATOM 603 C CA . GLY A 1 78 ? -1.533 -8.003 12.425 1.00 98.25 78 GLY A CA 1
ATOM 604 C C . GLY A 1 78 ? -2.889 -7.331 12.189 1.00 98.25 78 GLY A C 1
ATOM 605 O O . GLY A 1 78 ? -3.733 -7.315 13.082 1.00 98.25 78 GLY A O 1
ATOM 606 N N . VAL A 1 79 ? -3.100 -6.733 11.014 1.00 98.50 79 VAL A N 1
ATOM 607 C CA . VAL A 1 79 ? -4.352 -6.047 10.670 1.00 98.50 79 VAL A CA 1
ATOM 608 C C . VAL A 1 79 ? -5.313 -7.052 10.043 1.00 98.50 79 VAL A C 1
ATOM 610 O O . VAL A 1 79 ? -4.973 -7.668 9.040 1.00 98.50 79 VAL A O 1
ATOM 613 N N . ASP A 1 80 ? -6.513 -7.233 10.598 1.00 98.12 80 ASP A N 1
ATOM 614 C CA . ASP A 1 80 ? -7.498 -8.168 10.028 1.00 98.12 80 ASP A CA 1
ATOM 615 C C . ASP A 1 80 ? -8.089 -7.638 8.711 1.00 98.12 80 ASP A C 1
ATOM 617 O O . ASP A 1 80 ? -7.960 -8.290 7.669 1.00 98.12 80 ASP A O 1
ATOM 621 N N . ARG A 1 81 ? -8.643 -6.418 8.765 1.00 98.38 81 ARG A N 1
ATOM 622 C CA . ARG A 1 81 ? -9.169 -5.659 7.625 1.00 98.38 81 ARG A CA 1
ATOM 623 C C . ARG A 1 81 ? -8.766 -4.194 7.690 1.00 98.38 81 ARG A C 1
ATOM 625 O O . ARG A 1 81 ? -8.615 -3.654 8.789 1.00 98.38 81 ARG A O 1
ATOM 632 N N . TRP A 1 82 ? -8.656 -3.537 6.542 1.00 98.69 82 TRP A N 1
ATOM 633 C CA . TRP A 1 82 ? -8.315 -2.114 6.465 1.00 98.69 82 TRP A CA 1
ATOM 634 C C . TRP A 1 82 ? -8.996 -1.368 5.325 1.00 98.69 82 TRP A C 1
ATOM 636 O O . TRP A 1 82 ? -9.474 -1.937 4.352 1.00 98.69 82 TRP A O 1
ATOM 646 N N . MET A 1 83 ? -9.028 -0.044 5.446 1.00 98.62 83 MET A N 1
ATOM 647 C CA . MET A 1 83 ? -9.379 0.809 4.320 1.00 98.62 83 MET A CA 1
ATOM 648 C C . MET A 1 83 ? -8.219 0.844 3.323 1.00 98.62 83 MET A C 1
ATOM 650 O O . MET A 1 83 ? -7.073 1.071 3.708 1.00 98.62 83 MET A O 1
ATOM 654 N N . VAL A 1 84 ? -8.524 0.694 2.037 1.00 98.38 84 VAL A N 1
ATOM 655 C CA . VAL A 1 84 ? -7.547 0.839 0.953 1.00 98.38 84 VAL A CA 1
ATOM 656 C C . VAL A 1 84 ? -7.746 2.200 0.298 1.00 98.38 84 VAL A C 1
ATOM 658 O O . VAL A 1 84 ? -8.810 2.480 -0.252 1.00 98.38 84 VAL A O 1
ATOM 661 N N . PHE A 1 85 ? -6.731 3.060 0.362 1.00 97.94 85 PHE A N 1
ATOM 662 C CA . PHE A 1 85 ? -6.782 4.406 -0.202 1.00 97.94 85 PHE A CA 1
ATOM 663 C C . PHE A 1 85 ? -5.703 4.579 -1.270 1.00 97.94 85 PHE A C 1
ATOM 665 O O . PHE A 1 85 ? -4.513 4.500 -0.974 1.00 97.94 85 PHE A O 1
ATOM 672 N N . GLY A 1 86 ? -6.103 4.851 -2.512 1.00 95.38 86 GLY A N 1
ATOM 673 C CA . GLY A 1 86 ? -5.173 5.015 -3.627 1.00 95.38 86 GLY A CA 1
ATOM 674 C C . GLY A 1 86 ? -5.702 5.944 -4.715 1.00 95.38 86 GLY A C 1
ATOM 675 O O . GLY A 1 86 ? -6.892 5.944 -5.023 1.00 95.38 86 GLY A O 1
ATOM 676 N N . GLY A 1 87 ? -4.803 6.731 -5.310 1.00 93.81 87 GLY A N 1
ATOM 677 C CA . GLY A 1 87 ? -5.099 7.639 -6.423 1.00 93.81 87 GLY A CA 1
ATOM 678 C C . GLY A 1 87 ? -4.114 7.466 -7.581 1.00 93.81 87 GLY A C 1
ATOM 679 O O . GLY A 1 87 ? -2.970 7.053 -7.371 1.00 93.81 87 GLY A O 1
ATOM 680 N N . SER A 1 88 ? -4.539 7.792 -8.808 1.00 95.44 88 SER A N 1
ATOM 681 C CA . SER A 1 88 ? -3.780 7.499 -10.041 1.00 95.44 88 SER A CA 1
ATOM 682 C C . SER A 1 88 ? -3.460 5.997 -10.131 1.00 95.44 88 SER A C 1
ATOM 684 O O . SER A 1 88 ? -4.343 5.193 -9.871 1.00 95.44 88 SER A O 1
ATOM 686 N N . TRP A 1 89 ? -2.227 5.573 -10.419 1.00 97.56 89 TRP A N 1
ATOM 687 C CA . TRP A 1 89 ? -1.852 4.151 -10.358 1.00 97.56 89 TRP A CA 1
ATOM 688 C C . TRP A 1 89 ? -2.221 3.472 -9.023 1.00 97.56 89 TRP A C 1
ATOM 690 O O . TRP A 1 89 ? -2.563 2.291 -9.000 1.00 97.56 89 TRP A O 1
ATOM 700 N N . GLY A 1 90 ? -2.238 4.223 -7.916 1.00 97.44 90 GLY A N 1
ATOM 701 C CA . GLY A 1 90 ? -2.690 3.715 -6.625 1.00 97.44 90 GLY A CA 1
ATOM 702 C C . GLY A 1 90 ? -4.143 3.229 -6.641 1.00 97.44 90 GLY A C 1
ATOM 703 O O . GLY A 1 90 ? -4.459 2.299 -5.907 1.00 97.44 90 GLY A O 1
ATOM 704 N N . SER A 1 91 ? -5.020 3.784 -7.491 1.00 97.75 91 SER A N 1
ATOM 705 C CA . SER A 1 91 ? -6.388 3.271 -7.657 1.00 97.75 91 SER A CA 1
ATOM 706 C C . SER A 1 91 ? -6.420 1.964 -8.454 1.00 97.75 91 SER A C 1
ATOM 708 O O . SER A 1 91 ? -7.180 1.063 -8.105 1.00 97.75 91 SER A O 1
ATOM 710 N N . CYS A 1 92 ? -5.556 1.808 -9.463 1.00 98.44 92 CYS A N 1
ATOM 711 C CA . CYS A 1 92 ? -5.392 0.539 -10.179 1.00 98.44 92 CYS A CA 1
ATOM 712 C C . CYS A 1 92 ? -4.925 -0.574 -9.232 1.00 98.44 92 CYS A C 1
ATOM 714 O O . CYS A 1 92 ? -5.479 -1.676 -9.253 1.00 98.44 92 CYS A O 1
ATOM 716 N N . LEU A 1 93 ? -3.944 -0.283 -8.369 1.00 98.56 93 LEU A N 1
ATOM 717 C CA . LEU A 1 93 ? -3.482 -1.233 -7.356 1.00 98.56 93 LEU A CA 1
ATOM 718 C C . LEU A 1 93 ? -4.563 -1.503 -6.300 1.00 98.56 93 LEU A C 1
ATOM 720 O O . LEU A 1 93 ? -4.768 -2.661 -5.948 1.00 98.56 93 LEU A O 1
ATOM 724 N N . ALA A 1 94 ? -5.295 -0.475 -5.853 1.00 98.56 94 ALA A N 1
ATOM 725 C CA . ALA A 1 94 ? -6.398 -0.630 -4.904 1.00 98.56 94 ALA A CA 1
ATOM 726 C C . ALA A 1 94 ? -7.478 -1.585 -5.431 1.00 98.56 94 ALA A C 1
ATOM 728 O O . ALA A 1 94 ? -7.875 -2.509 -4.727 1.00 98.56 94 ALA A O 1
ATOM 729 N N . LEU A 1 95 ? -7.917 -1.398 -6.681 1.00 98.75 95 LEU A N 1
ATOM 730 C CA . LEU A 1 95 ? -8.910 -2.267 -7.317 1.00 98.75 95 LEU A CA 1
ATOM 731 C C . LEU A 1 95 ? -8.377 -3.688 -7.517 1.00 98.75 95 LEU A C 1
ATOM 733 O O . LEU A 1 95 ? -9.075 -4.649 -7.207 1.00 98.75 95 LEU A O 1
ATOM 737 N N . SER A 1 96 ? -7.134 -3.825 -7.988 1.00 98.75 96 SER A N 1
ATOM 738 C CA . SER A 1 96 ? -6.502 -5.138 -8.183 1.00 98.75 96 SER A CA 1
ATOM 739 C C . SER A 1 96 ? -6.410 -5.914 -6.867 1.00 98.75 96 SER A C 1
ATOM 741 O O . SER A 1 96 ? -6.742 -7.096 -6.821 1.00 98.75 96 SER A O 1
ATOM 743 N N . TYR A 1 97 ? -6.016 -5.241 -5.784 1.00 98.88 97 TYR A N 1
ATOM 744 C CA . TYR A 1 97 ? -5.955 -5.823 -4.448 1.00 98.88 97 TYR A CA 1
ATOM 745 C C . TYR A 1 97 ? -7.348 -6.198 -3.927 1.00 98.88 97 TYR A C 1
ATOM 747 O O . TYR A 1 97 ? -7.559 -7.347 -3.551 1.00 98.88 97 TYR A O 1
ATOM 755 N N . ALA A 1 98 ? -8.316 -5.278 -3.979 1.00 98.62 98 ALA A N 1
ATOM 756 C CA . ALA A 1 98 ? -9.661 -5.499 -3.444 1.00 98.62 98 ALA A C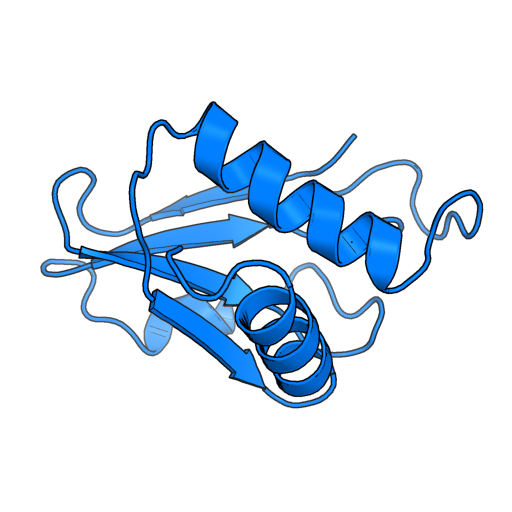A 1
ATOM 757 C C . ALA A 1 98 ? -10.431 -6.611 -4.175 1.00 98.62 98 ALA A C 1
ATOM 759 O O . ALA A 1 98 ? -11.174 -7.355 -3.546 1.00 98.62 98 ALA A O 1
ATOM 760 N N . VAL A 1 99 ? -10.253 -6.767 -5.492 1.00 98.56 99 VAL A N 1
ATOM 761 C CA . VAL A 1 99 ? -10.868 -7.882 -6.238 1.00 98.56 99 VAL A CA 1
ATOM 762 C C . VAL A 1 99 ? -10.204 -9.220 -5.896 1.00 98.56 99 VAL A C 1
ATOM 764 O O . VAL A 1 99 ? -10.877 -10.248 -5.874 1.00 98.56 99 VAL A O 1
ATOM 767 N N . THR A 1 100 ? -8.899 -9.217 -5.612 1.00 98.69 100 THR A N 1
ATOM 768 C CA . THR A 1 100 ? -8.143 -10.434 -5.263 1.00 98.69 100 THR A CA 1
ATOM 769 C C . THR A 1 100 ? -8.390 -10.872 -3.814 1.00 98.69 100 THR A C 1
ATOM 771 O O . THR A 1 100 ? -8.412 -12.067 -3.527 1.00 98.69 100 THR A O 1
ATOM 774 N N . HIS A 1 101 ? -8.602 -9.913 -2.908 1.00 98.56 101 HIS A N 1
ATOM 775 C CA . HIS A 1 101 ? -8.780 -10.114 -1.467 1.00 98.56 101 HIS A CA 1
ATOM 776 C C . HIS A 1 101 ? -10.026 -9.370 -0.948 1.00 98.56 101 HIS A C 1
ATOM 778 O O . HIS A 1 101 ? -9.902 -8.451 -0.137 1.00 98.56 101 HIS A O 1
ATOM 784 N N . PRO A 1 102 ? -11.237 -9.727 -1.414 1.00 98.19 102 PRO A N 1
ATOM 785 C CA . PRO A 1 102 ? -12.460 -8.961 -1.152 1.00 98.19 102 PRO A CA 1
ATOM 786 C C . PRO A 1 102 ? -12.875 -8.914 0.323 1.00 98.19 102 PRO A C 1
ATOM 788 O O . PRO A 1 102 ? -13.684 -8.072 0.710 1.00 98.19 102 PRO A O 1
ATOM 791 N N . GLU A 1 103 ? -12.355 -9.816 1.154 1.00 97.50 103 GLU A N 1
ATOM 792 C CA . GLU A 1 103 ? -12.642 -9.876 2.582 1.00 97.50 103 GLU A CA 1
ATOM 793 C C . GLU A 1 103 ? -11.667 -9.074 3.465 1.00 97.50 103 GLU A C 1
ATOM 795 O O . GLU A 1 103 ? -11.803 -9.128 4.690 1.00 97.50 103 GLU A O 1
ATOM 800 N N . ARG A 1 104 ? -10.690 -8.365 2.876 1.00 95.88 104 ARG A N 1
ATOM 801 C CA . ARG A 1 104 ? -9.577 -7.688 3.573 1.00 95.88 104 ARG A CA 1
ATOM 802 C C . ARG A 1 104 ? -9.655 -6.164 3.555 1.00 95.88 104 ARG A C 1
ATOM 804 O O . ARG A 1 104 ? -10.273 -5.597 2.635 1.00 95.88 104 ARG A O 1
#